Protein AF-A0A7S4VWN2-F1 (afdb_monomer_lite)

InterPro domains:
  IPR036052 Tryptophan synthase beta chain-like, PALP domain superfamily [G3DSA:3.40.50.1100] (1-108)
  IPR036052 Tryptophan synthase beta chain-like, PALP domain superfamily [SSF53686] (1-147)
  IPR051166 Threonine Synthase [PTHR42690] (1-152)

Foldseek 3Di:
DVVCVPPVDDDDDPVVVVVCVVVDDWDDADLVQLLVLQVLCCPQVVDRAASVLSRQSSGCVVVPQDDRDPPDPDDDDPDDDRDDDDGDRPDDNVVPLPSQCVSQNPVSSVVCVVPPPDPVVVVVVPDDDDDDDDQDDDPPDDPVVSVVVVVVVVVVVVVVVVVVVPD

Organism: NCBI:txid49249

Structure (mmCIF, N/CA/C/O backbone):
data_AF-A0A7S4VWN2-F1
#
_entry.id   AF-A0A7S4VWN2-F1
#
loop_
_atom_site.group_PDB
_atom_site.id
_atom_site.type_symbol
_atom_site.label_atom_id
_atom_site.label_alt_id
_atom_site.label_comp_id
_atom_site.label_asym_id
_atom_site.label_entity_id
_atom_site.label_seq_id
_atom_site.pdbx_PDB_ins_code
_atom_site.Cartn_x
_atom_site.Cartn_y
_atom_site.Cartn_z
_atom_site.occupancy
_atom_site.B_iso_or_equiv
_atom_site.auth_seq_id
_atom_site.auth_comp_id
_atom_site.auth_asym_id
_atom_site.auth_atom_id
_atom_site.pdbx_PDB_model_num
ATOM 1 N N . MET A 1 1 ? -19.954 -9.344 -20.747 1.00 66.62 1 MET A N 1
ATOM 2 C CA . MET A 1 1 ? -19.298 -8.024 -20.642 1.00 66.62 1 MET A CA 1
ATOM 3 C C . MET A 1 1 ? -19.702 -7.011 -21.715 1.00 66.62 1 MET A C 1
ATOM 5 O O . MET A 1 1 ? -19.573 -5.839 -21.413 1.00 66.62 1 MET A O 1
ATOM 9 N N . LYS A 1 2 ? -20.321 -7.399 -22.849 1.00 84.00 2 LYS A N 1
ATOM 10 C CA . LYS A 1 2 ? -20.743 -6.482 -23.940 1.00 84.00 2 LYS A CA 1
ATOM 11 C C . LYS A 1 2 ? -21.370 -5.144 -23.506 1.00 84.00 2 LYS A C 1
ATOM 13 O O . LYS A 1 2 ? -21.085 -4.121 -24.112 1.00 84.00 2 LYS A O 1
ATOM 18 N N . THR A 1 3 ? -22.215 -5.140 -22.471 1.00 85.25 3 THR A N 1
ATOM 19 C CA . THR A 1 3 ? -22.800 -3.902 -21.931 1.00 85.25 3 THR A CA 1
ATOM 20 C C . THR A 1 3 ? -21.727 -2.964 -21.385 1.00 85.25 3 THR A C 1
ATOM 22 O O . THR A 1 3 ? -21.659 -1.831 -21.842 1.00 85.25 3 THR A O 1
ATOM 25 N N . VAL A 1 4 ? -20.844 -3.449 -20.502 1.00 91.81 4 VAL A N 1
ATOM 26 C CA . VAL A 1 4 ? -19.714 -2.674 -19.957 1.00 91.81 4 VAL A CA 1
ATOM 27 C C . VAL A 1 4 ? -18.835 -2.144 -21.084 1.00 91.81 4 VAL A C 1
ATOM 29 O O . VAL A 1 4 ? -18.513 -0.964 -21.072 1.00 91.81 4 VAL A O 1
ATOM 32 N N . ASP A 1 5 ? -18.537 -2.970 -22.089 1.00 92.44 5 ASP A N 1
ATOM 33 C CA . ASP A 1 5 ? -17.692 -2.574 -23.226 1.00 92.44 5 ASP A CA 1
ATOM 34 C C . ASP A 1 5 ? -18.291 -1.394 -24.017 1.00 92.44 5 ASP A C 1
ATOM 36 O O . ASP A 1 5 ? -17.567 -0.595 -24.603 1.00 92.44 5 ASP A O 1
ATOM 40 N N . SER A 1 6 ? -19.623 -1.270 -24.026 1.00 92.69 6 SER A N 1
ATOM 41 C CA . SER A 1 6 ? -20.343 -0.216 -24.752 1.00 92.69 6 SER A CA 1
ATOM 42 C C . SER A 1 6 ? -20.726 1.003 -23.904 1.00 92.69 6 SER A C 1
ATOM 44 O O . SER A 1 6 ? -20.872 2.095 -24.447 1.00 92.69 6 SER A O 1
ATOM 46 N N . THR A 1 7 ? -20.913 0.842 -22.591 1.00 92.75 7 THR A N 1
ATOM 47 C CA . THR A 1 7 ? -21.461 1.892 -21.709 1.00 92.75 7 THR A CA 1
ATOM 48 C C . THR A 1 7 ? -20.525 2.297 -20.574 1.00 92.75 7 THR A C 1
ATOM 50 O O . THR A 1 7 ? -20.840 3.231 -19.839 1.00 92.75 7 THR A O 1
ATOM 53 N N . ASN A 1 8 ? -19.410 1.584 -20.383 1.00 94.12 8 ASN A N 1
ATOM 54 C CA . ASN A 1 8 ? -18.535 1.660 -19.207 1.00 94.12 8 ASN A CA 1
ATOM 55 C C . ASN A 1 8 ? -19.265 1.441 -17.871 1.00 94.12 8 ASN A C 1
ATOM 57 O O . ASN A 1 8 ? -18.783 1.846 -16.813 1.00 94.12 8 ASN A O 1
ATOM 61 N N . LYS A 1 9 ? -20.448 0.814 -17.900 1.00 93.06 9 LYS A N 1
ATOM 62 C CA . LYS A 1 9 ? -21.304 0.647 -16.727 1.00 93.06 9 LYS A CA 1
ATOM 63 C C . LYS A 1 9 ? -22.097 -0.652 -16.797 1.00 93.06 9 LYS A C 1
ATOM 65 O O . LYS A 1 9 ? -22.585 -1.056 -17.850 1.00 93.06 9 LYS A O 1
ATOM 70 N N . LEU A 1 10 ? -22.301 -1.274 -15.644 1.00 92.94 10 LEU A N 1
ATOM 71 C CA . LEU A 1 10 ? -23.284 -2.335 -15.473 1.00 92.94 10 LEU A CA 1
ATOM 72 C C . LEU A 1 10 ? -24.099 -2.049 -14.217 1.00 92.94 10 LEU A C 1
ATOM 74 O O . LEU A 1 10 ? -23.546 -1.992 -13.123 1.00 92.94 10 LEU A O 1
ATOM 78 N N . ASP A 1 11 ? -25.406 -1.877 -14.384 1.00 92.38 11 ASP A N 1
ATOM 79 C CA . ASP A 1 11 ? -26.338 -1.825 -13.264 1.00 92.38 11 ASP A CA 1
ATOM 80 C C . ASP A 1 11 ? -26.763 -3.254 -12.915 1.00 92.38 11 ASP A C 1
ATOM 82 O O . ASP A 1 11 ? -27.252 -3.993 -13.772 1.00 92.38 11 ASP A O 1
ATOM 86 N N . LEU A 1 12 ? -26.545 -3.654 -11.662 1.00 90.69 12 LEU A N 1
ATOM 87 C CA . LEU A 1 12 ? -26.991 -4.950 -11.157 1.00 90.69 12 LEU A CA 1
ATOM 88 C C . LEU A 1 12 ? -28.488 -4.904 -10.848 1.00 90.69 12 LEU A C 1
ATOM 90 O O . LEU A 1 12 ? -28.995 -3.899 -10.342 1.00 90.69 12 LEU A O 1
ATOM 94 N N . ASP A 1 13 ? -29.196 -6.005 -11.104 1.00 94.06 13 ASP A N 1
ATOM 95 C CA . ASP A 1 13 ? -30.564 -6.132 -10.612 1.00 94.06 13 ASP A CA 1
ATOM 96 C C . ASP A 1 13 ? -30.601 -6.172 -9.074 1.00 94.06 13 ASP A C 1
ATOM 98 O O . ASP A 1 13 ? -29.606 -6.448 -8.392 1.00 94.06 13 ASP A O 1
ATOM 102 N N . LYS A 1 14 ? -31.779 -5.868 -8.518 1.00 94.88 14 LYS A N 1
ATOM 103 C CA . LYS A 1 14 ? -31.969 -5.765 -7.067 1.00 94.88 14 LYS A CA 1
ATOM 104 C C . LYS A 1 14 ? -31.621 -7.064 -6.344 1.00 94.88 14 LYS A C 1
ATOM 106 O O . LYS A 1 14 ? -31.034 -7.004 -5.271 1.00 94.88 14 LYS A O 1
ATOM 111 N N . THR A 1 15 ? -31.925 -8.216 -6.941 1.00 96.56 15 THR A N 1
ATOM 11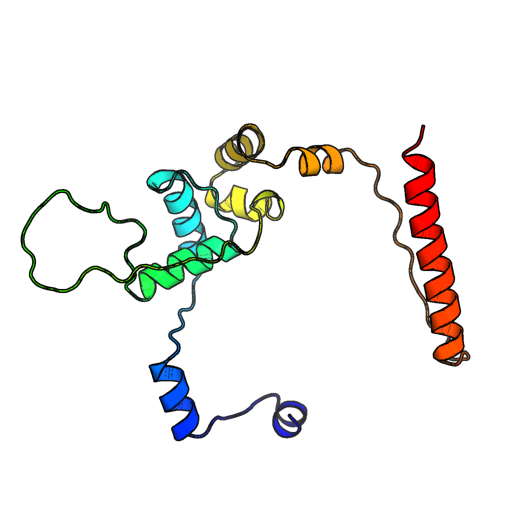2 C CA . THR A 1 15 ? -31.682 -9.525 -6.330 1.00 96.56 15 THR A CA 1
ATOM 113 C C . THR A 1 15 ? -30.189 -9.778 -6.143 1.00 96.56 15 THR A C 1
ATOM 115 O O . THR A 1 15 ? -29.773 -10.207 -5.067 1.00 96.56 15 THR A O 1
ATOM 118 N N . TRP A 1 16 ? -29.359 -9.485 -7.146 1.00 95.31 16 TRP A N 1
ATOM 119 C CA . TRP A 1 16 ? -27.904 -9.601 -7.003 1.00 95.31 16 TRP A CA 1
ATOM 120 C C . TRP A 1 16 ? -27.321 -8.559 -6.058 1.00 95.31 16 TRP A C 1
ATOM 122 O O . TRP A 1 16 ? -26.456 -8.888 -5.246 1.00 95.31 16 TRP A O 1
ATOM 132 N N . HIS A 1 17 ? -27.809 -7.322 -6.124 1.00 94.44 17 HIS A N 1
ATOM 133 C CA . HIS A 1 17 ? -27.349 -6.264 -5.233 1.00 94.44 17 HIS A CA 1
ATOM 134 C C . HIS A 1 17 ? -27.640 -6.584 -3.754 1.00 94.44 17 HIS A C 1
ATOM 136 O O . HIS A 1 17 ? -26.782 -6.374 -2.899 1.00 94.44 17 HIS A O 1
ATOM 142 N N . GLU A 1 18 ? -28.811 -7.145 -3.446 1.00 95.81 18 GLU A N 1
ATOM 143 C CA . GLU A 1 18 ? -29.177 -7.580 -2.093 1.00 95.81 18 GLU A CA 1
ATOM 144 C C . GLU A 1 18 ? -28.313 -8.748 -1.607 1.00 95.81 18 GLU A C 1
ATOM 146 O O . GLU A 1 18 ? -27.791 -8.680 -0.495 1.00 95.81 18 GLU A O 1
ATOM 151 N N . LYS A 1 19 ? -28.082 -9.767 -2.448 1.00 96.50 19 LYS A N 1
ATOM 152 C CA . LYS A 1 19 ? -27.182 -10.888 -2.117 1.00 96.50 19 LYS A CA 1
ATOM 153 C C . LYS A 1 19 ? -25.764 -10.413 -1.803 1.00 96.50 19 LYS A C 1
ATOM 155 O O . LYS A 1 19 ? -25.191 -10.809 -0.795 1.00 96.50 19 LYS A O 1
ATOM 160 N N . LEU A 1 20 ? -25.205 -9.522 -2.625 1.00 96.19 20 LEU A N 1
ATOM 161 C CA . LEU A 1 20 ? -23.861 -8.988 -2.390 1.00 96.19 20 LEU A CA 1
ATOM 162 C C . LEU A 1 20 ? -23.771 -8.214 -1.072 1.00 96.19 20 LEU A C 1
ATOM 164 O O . LEU A 1 20 ? -22.764 -8.316 -0.386 1.00 96.19 20 LEU A O 1
ATOM 168 N N . ARG A 1 21 ? -24.818 -7.479 -0.684 1.00 94.81 21 ARG A N 1
ATOM 169 C CA . ARG A 1 21 ? -24.844 -6.729 0.584 1.00 94.81 21 ARG A CA 1
ATOM 170 C C . ARG A 1 21 ? -25.003 -7.607 1.827 1.00 94.81 21 ARG A C 1
ATOM 172 O O . ARG A 1 21 ? -24.738 -7.117 2.921 1.00 94.81 21 ARG A O 1
ATOM 179 N N . GLN A 1 22 ? -25.465 -8.849 1.675 1.00 95.25 22 GLN A N 1
ATOM 180 C CA . GLN A 1 22 ? -25.535 -9.820 2.772 1.00 95.25 22 GLN A CA 1
ATOM 181 C C . GLN A 1 22 ? -24.155 -10.413 3.078 1.00 95.25 22 GLN A C 1
ATOM 183 O O . GLN A 1 22 ? -23.816 -10.578 4.245 1.00 95.25 22 GLN A O 1
ATOM 188 N N . GLU A 1 23 ? -23.355 -10.669 2.040 1.00 95.69 23 GLU A N 1
ATOM 189 C CA . GLU A 1 23 ? -22.055 -11.347 2.159 1.00 95.69 23 GLU A CA 1
ATOM 190 C C . GLU A 1 23 ? -20.870 -10.374 2.252 1.00 95.69 23 GLU A C 1
ATOM 192 O O . GLU A 1 23 ? -19.873 -10.648 2.918 1.00 95.69 23 GLU A O 1
ATOM 197 N N . PHE A 1 24 ? -20.961 -9.218 1.590 1.00 96.19 24 PHE A N 1
ATOM 198 C CA . PHE A 1 24 ? -19.859 -8.271 1.463 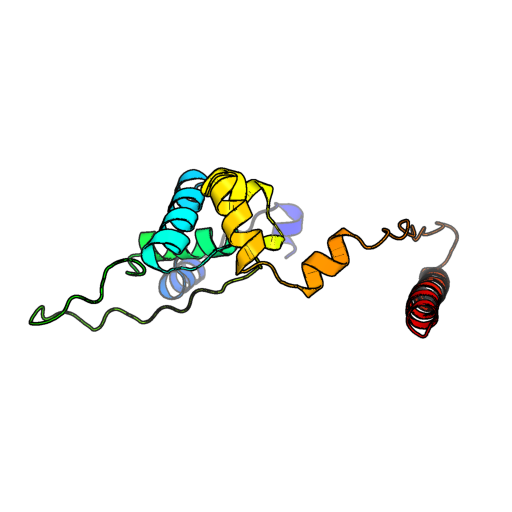1.00 96.19 24 PHE A CA 1
ATOM 199 C C . PHE A 1 24 ? -20.195 -6.923 2.086 1.00 96.19 24 PHE A C 1
ATOM 201 O O . PHE A 1 24 ? -21.263 -6.339 1.890 1.00 96.19 24 PHE A O 1
ATOM 208 N N . ARG A 1 25 ? -19.207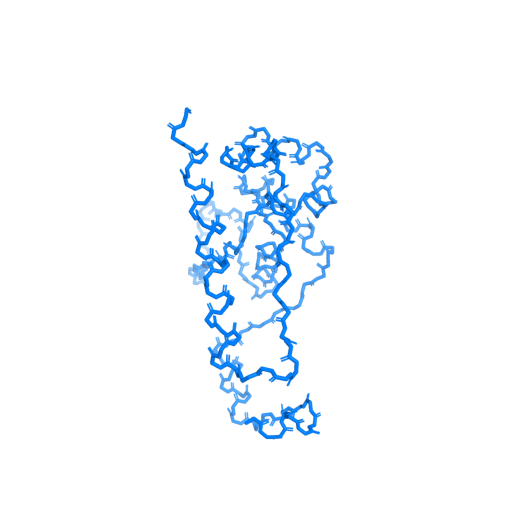 -6.381 2.793 1.00 95.00 25 ARG A N 1
ATOM 209 C CA . ARG A 1 25 ? -19.206 -5.011 3.299 1.00 95.00 25 ARG A CA 1
ATOM 210 C C . ARG A 1 25 ? -18.018 -4.281 2.694 1.00 95.00 25 ARG A C 1
ATOM 212 O O . ARG A 1 25 ? -16.973 -4.881 2.463 1.00 95.00 25 ARG A O 1
ATOM 219 N N . SER A 1 26 ? -18.177 -2.992 2.436 1.00 96.69 26 SER A N 1
ATOM 220 C CA . SER A 1 26 ? -17.115 -2.156 1.887 1.00 96.69 26 SER A CA 1
ATOM 221 C C . SER A 1 26 ? -17.069 -0.815 2.600 1.00 96.69 26 SER A C 1
ATOM 223 O O . SER A 1 26 ? -18.080 -0.309 3.092 1.00 96.69 26 SER A O 1
ATOM 225 N N . ALA A 1 27 ? -15.874 -0.246 2.660 1.00 97.69 27 ALA A N 1
ATOM 226 C CA . ALA A 1 27 ? -15.632 1.086 3.176 1.00 97.69 27 ALA A CA 1
ATOM 227 C C . ALA A 1 27 ? -14.637 1.795 2.257 1.00 97.69 27 ALA A C 1
ATOM 229 O O . ALA A 1 27 ? -13.740 1.167 1.697 1.00 97.69 27 ALA A O 1
ATOM 230 N N . ARG A 1 28 ? -14.810 3.109 2.104 1.00 98.25 28 ARG A N 1
ATOM 231 C CA . ARG A 1 28 ? -13.820 3.980 1.471 1.00 98.25 28 ARG A CA 1
ATOM 232 C C . ARG A 1 28 ? -13.002 4.653 2.561 1.00 98.25 28 ARG A C 1
ATOM 234 O O . ARG A 1 28 ? -13.585 5.166 3.524 1.00 98.25 28 ARG A O 1
ATOM 241 N N . ILE A 1 29 ? -11.692 4.651 2.356 1.00 98.44 29 ILE A N 1
ATOM 242 C CA . ILE A 1 29 ? -10.694 5.201 3.266 1.00 98.44 29 ILE A CA 1
ATOM 243 C C . ILE A 1 29 ? -10.000 6.371 2.578 1.00 98.44 29 ILE A C 1
ATOM 245 O O . ILE A 1 29 ? -9.697 6.291 1.386 1.00 98.44 29 ILE A O 1
ATOM 249 N N . THR A 1 30 ? -9.850 7.478 3.297 1.00 98.50 30 THR A N 1
ATOM 250 C CA . THR A 1 30 ? -9.091 8.648 2.843 1.00 98.50 30 THR A CA 1
ATOM 251 C C . THR A 1 30 ? -7.604 8.486 3.148 1.00 98.50 30 THR A C 1
ATOM 253 O O . THR A 1 30 ? -7.217 7.675 3.988 1.00 98.50 30 THR A O 1
ATOM 256 N N . ASP A 1 31 ? -6.763 9.302 2.517 1.00 98.38 31 ASP A N 1
ATOM 257 C CA . ASP A 1 31 ? -5.319 9.298 2.784 1.00 98.38 31 ASP A CA 1
ATOM 258 C C . ASP A 1 31 ? -5.011 9.632 4.254 1.00 98.38 31 ASP A C 1
ATOM 260 O O . ASP A 1 31 ? -4.105 9.056 4.849 1.00 98.38 31 ASP A O 1
ATOM 264 N N . GLU A 1 32 ? -5.801 10.511 4.879 1.00 98.44 32 GLU A N 1
ATOM 265 C CA . GLU A 1 32 ? -5.678 10.830 6.306 1.00 98.44 32 GLU A CA 1
ATOM 266 C C . GLU A 1 32 ? -6.028 9.625 7.193 1.00 98.44 32 GLU A C 1
ATOM 268 O O . GLU A 1 32 ? -5.277 9.294 8.112 1.00 98.44 32 GLU A O 1
ATOM 273 N N . GLU A 1 33 ? -7.138 8.935 6.901 1.00 98.31 33 GLU A N 1
ATOM 274 C CA . GLU A 1 33 ? -7.539 7.720 7.618 1.00 98.31 33 GLU A CA 1
ATOM 275 C C . GLU A 1 33 ? -6.475 6.613 7.472 1.00 98.31 33 GLU A C 1
ATOM 277 O O . GLU A 1 33 ? -6.138 5.948 8.454 1.00 98.31 33 GLU A O 1
ATOM 282 N N . MET A 1 34 ? -5.894 6.458 6.277 1.00 98.50 34 MET A N 1
ATOM 283 C CA . MET A 1 34 ? -4.797 5.525 6.003 1.00 98.50 34 MET A CA 1
ATOM 284 C C . MET A 1 34 ? -3.531 5.885 6.795 1.00 98.50 34 MET A C 1
ATOM 286 O O . MET A 1 34 ? -2.990 5.027 7.492 1.00 98.50 34 MET A O 1
ATOM 290 N N . CYS A 1 35 ? -3.075 7.140 6.739 1.00 98.50 35 CYS A N 1
ATOM 291 C CA . CYS A 1 35 ? -1.895 7.604 7.476 1.00 98.50 35 CYS A CA 1
ATOM 292 C C . CYS A 1 35 ? -2.067 7.436 8.992 1.00 98.50 35 CYS A C 1
ATOM 294 O O . CYS A 1 35 ? -1.137 7.020 9.683 1.00 98.50 35 CYS A O 1
ATOM 296 N N . ASN A 1 36 ? -3.262 7.712 9.519 1.00 98.25 36 ASN A N 1
ATOM 297 C CA . ASN A 1 36 ? -3.567 7.483 10.930 1.00 98.25 36 ASN A CA 1
ATOM 298 C C . ASN A 1 36 ? -3.533 5.989 11.278 1.00 98.25 36 ASN A C 1
ATOM 300 O O . ASN A 1 36 ? -2.968 5.620 12.305 1.00 98.25 36 ASN A O 1
ATOM 304 N N . ALA A 1 37 ? -4.057 5.114 10.415 1.00 97.94 37 ALA A N 1
ATOM 305 C CA . ALA A 1 37 ? -3.967 3.670 10.616 1.00 97.94 37 ALA A CA 1
ATOM 306 C C . ALA A 1 37 ? -2.519 3.146 10.561 1.00 97.94 37 ALA A C 1
ATOM 308 O O . ALA A 1 37 ? -2.189 2.239 11.319 1.00 97.94 37 ALA A O 1
ATOM 309 N N . MET A 1 38 ? -1.639 3.716 9.727 1.00 98.25 38 MET A N 1
ATOM 310 C CA . MET A 1 38 ? -0.201 3.383 9.722 1.00 98.25 38 MET A CA 1
ATOM 311 C C . MET A 1 38 ? 0.462 3.718 11.062 1.00 98.25 38 MET A C 1
ATOM 313 O O . MET A 1 38 ? 1.166 2.880 11.624 1.00 98.25 38 MET A O 1
ATOM 317 N N . LYS A 1 39 ? 0.205 4.919 11.601 1.00 98.00 39 LYS A N 1
ATOM 318 C CA . LYS A 1 39 ? 0.731 5.341 12.912 1.00 98.00 39 LYS A CA 1
ATOM 319 C C . LYS A 1 39 ? 0.279 4.394 14.017 1.00 98.00 39 LYS A C 1
ATOM 321 O O . LYS A 1 39 ? 1.103 3.874 14.756 1.00 98.00 39 LYS A O 1
ATOM 326 N N . ARG A 1 40 ? -1.024 4.106 14.069 1.00 97.12 40 ARG A N 1
ATOM 327 C CA . ARG A 1 40 ? -1.607 3.205 15.071 1.00 97.12 40 ARG A CA 1
ATOM 328 C C . ARG A 1 40 ? -1.100 1.774 14.932 1.00 97.12 40 ARG A C 1
ATOM 330 O O . ARG A 1 40 ? -0.839 1.131 15.937 1.00 97.12 40 ARG A O 1
ATOM 337 N N . ALA A 1 41 ? -0.901 1.274 13.712 1.00 96.38 41 ALA A N 1
ATOM 338 C CA . ALA A 1 41 ? -0.308 -0.046 13.501 1.00 96.38 41 ALA A CA 1
ATOM 339 C C . ALA A 1 41 ? 1.100 -0.135 14.110 1.00 96.38 41 ALA A C 1
ATOM 341 O O . ALA A 1 41 ? 1.405 -1.101 14.810 1.00 96.38 41 ALA A O 1
ATOM 342 N N . ARG A 1 42 ? 1.930 0.897 13.918 1.00 96.06 42 ARG A N 1
ATOM 343 C CA . ARG A 1 42 ? 3.256 0.957 14.539 1.00 96.06 42 ARG A CA 1
ATOM 344 C C . ARG A 1 42 ? 3.154 1.065 16.059 1.00 96.06 42 ARG A C 1
ATOM 346 O O . ARG A 1 42 ? 3.778 0.281 16.762 1.00 96.06 42 ARG A O 1
ATOM 353 N N . ASP A 1 43 ? 2.382 2.028 16.550 1.00 95.06 43 ASP A N 1
ATOM 354 C CA . ASP A 1 43 ? 2.404 2.426 17.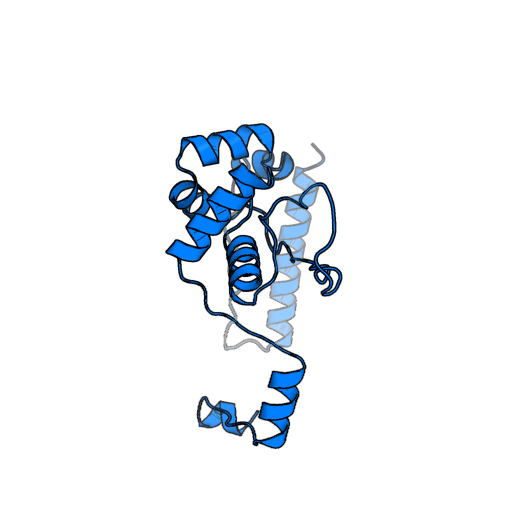959 1.00 95.06 43 ASP A CA 1
ATOM 355 C C . ASP A 1 43 ? 1.643 1.440 18.866 1.00 95.06 43 ASP A C 1
ATOM 357 O O . ASP A 1 43 ? 2.035 1.226 20.010 1.00 95.06 43 ASP A O 1
ATOM 361 N N . GLU A 1 44 ? 0.571 0.820 18.364 1.00 94.06 44 GLU A N 1
ATOM 362 C CA . GLU A 1 44 ? -0.318 -0.046 19.151 1.00 94.06 44 GLU A CA 1
ATOM 363 C C . GLU A 1 44 ? -0.109 -1.541 18.862 1.00 94.06 44 GLU A C 1
ATOM 365 O O . GLU A 1 44 ? -0.366 -2.371 19.732 1.00 94.06 44 GLU A O 1
ATOM 370 N N . LEU A 1 45 ? 0.364 -1.902 17.661 1.00 92.69 45 LEU A N 1
ATOM 371 C CA . LEU A 1 45 ? 0.565 -3.302 17.253 1.00 92.69 45 LEU A CA 1
ATOM 372 C C . LEU A 1 45 ? 2.040 -3.663 17.030 1.00 92.69 45 LEU A C 1
ATOM 374 O O . LEU A 1 45 ? 2.332 -4.809 16.686 1.00 92.69 45 LEU A O 1
ATOM 378 N N . SER A 1 46 ? 2.969 -2.711 17.191 1.00 93.69 46 SER A N 1
ATOM 379 C CA . SER A 1 46 ? 4.391 -2.882 16.852 1.00 93.69 46 SER A CA 1
ATOM 380 C C . SER A 1 46 ? 4.595 -3.397 15.419 1.00 93.69 46 SER A C 1
ATOM 382 O O . SER A 1 46 ? 5.494 -4.196 15.155 1.00 93.69 46 SER A O 1
ATOM 384 N N . PHE A 1 47 ? 3.734 -2.969 14.489 1.00 95.56 47 PHE A N 1
ATOM 385 C CA . PHE A 1 47 ? 3.690 -3.464 13.115 1.00 95.56 47 PHE A CA 1
ATOM 386 C C . PHE A 1 47 ? 3.799 -2.326 12.096 1.00 95.56 47 PHE A C 1
ATOM 388 O O . PHE A 1 47 ? 2.972 -1.414 12.062 1.00 95.56 47 PHE A O 1
ATOM 395 N N . PHE A 1 48 ? 4.787 -2.410 11.203 1.00 97.44 48 PHE A N 1
ATOM 396 C CA . PHE A 1 48 ? 4.908 -1.495 10.070 1.00 97.44 48 PHE A CA 1
ATOM 397 C C . PHE A 1 48 ? 4.003 -1.950 8.925 1.00 97.44 48 PHE A C 1
ATOM 399 O O . PHE A 1 48 ? 4.324 -2.882 8.190 1.00 97.44 48 PHE A O 1
ATOM 406 N N . ALA A 1 49 ? 2.866 -1.276 8.776 1.00 97.75 49 ALA A N 1
ATOM 407 C CA . ALA A 1 49 ? 1.937 -1.509 7.680 1.00 97.75 49 ALA A CA 1
ATOM 408 C C . ALA A 1 49 ? 2.323 -0.696 6.434 1.00 97.75 49 ALA A C 1
ATOM 410 O O . ALA A 1 49 ? 2.739 0.457 6.534 1.00 97.75 49 ALA A O 1
ATOM 411 N N . ASP A 1 50 ? 2.152 -1.294 5.255 1.00 98.38 50 ASP A N 1
ATOM 412 C CA . ASP A 1 50 ? 2.165 -0.573 3.982 1.00 98.38 50 ASP A CA 1
ATOM 413 C C . ASP A 1 50 ? 0.815 0.159 3.773 1.00 98.38 50 ASP A C 1
ATOM 415 O O . ASP A 1 50 ? -0.175 -0.194 4.427 1.00 98.38 50 ASP A O 1
ATOM 419 N N . PRO A 1 51 ? 0.717 1.142 2.858 1.00 98.44 51 PRO A N 1
ATOM 420 C CA . PRO A 1 51 ? -0.528 1.882 2.637 1.00 98.44 51 PRO A CA 1
ATOM 421 C C . PRO A 1 51 ? -1.741 0.994 2.320 1.00 98.44 51 PRO A C 1
ATOM 423 O O . PRO A 1 51 ? -2.838 1.256 2.816 1.00 98.44 51 PRO A O 1
ATOM 426 N N . HIS A 1 52 ? -1.570 -0.091 1.559 1.00 98.44 52 HIS A N 1
ATOM 427 C CA . HIS A 1 52 ? -2.667 -1.001 1.218 1.00 98.44 52 HIS A CA 1
ATOM 428 C C . HIS A 1 52 ? -3.167 -1.758 2.453 1.00 98.44 52 HIS A C 1
ATOM 430 O O . HIS A 1 52 ? -4.375 -1.846 2.688 1.00 98.44 52 HIS A O 1
ATOM 436 N N . THR A 1 53 ? -2.242 -2.252 3.280 1.00 98.38 53 THR A N 1
ATOM 437 C CA . THR A 1 53 ? -2.580 -2.894 4.554 1.00 98.38 53 THR A CA 1
ATOM 438 C C . THR A 1 53 ? -3.283 -1.914 5.495 1.00 98.38 53 THR A C 1
ATOM 440 O O . THR A 1 53 ? -4.290 -2.262 6.109 1.00 98.38 53 THR A O 1
ATOM 443 N N . SER A 1 54 ? -2.828 -0.662 5.568 1.00 98.25 54 SER A N 1
ATOM 444 C CA . SER A 1 54 ? -3.453 0.365 6.409 1.00 98.25 54 SER A CA 1
ATOM 445 C C . SER A 1 54 ? -4.846 0.780 5.952 1.00 98.25 54 SER A C 1
ATOM 447 O O . SER A 1 54 ? -5.705 1.030 6.799 1.00 98.25 54 SER A O 1
ATOM 449 N N . VAL A 1 55 ? -5.121 0.772 4.645 1.00 98.50 55 VAL A N 1
ATOM 450 C CA . VAL A 1 55 ? -6.494 0.896 4.133 1.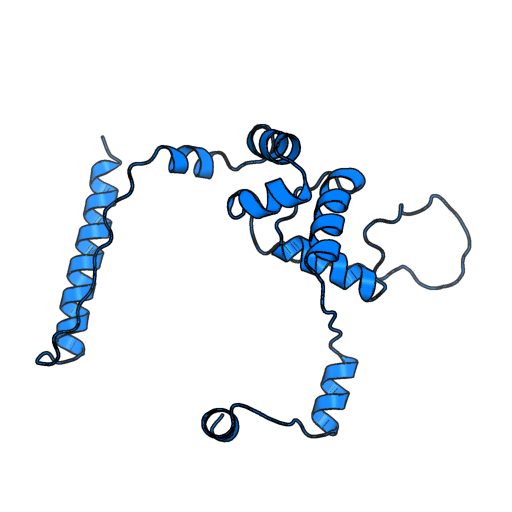00 98.50 55 VAL A CA 1
ATOM 451 C C . VAL A 1 55 ? -7.370 -0.238 4.667 1.00 98.50 55 VAL A C 1
ATOM 453 O O . VAL A 1 55 ? -8.479 0.024 5.128 1.00 98.50 55 VAL A O 1
ATOM 456 N N . ALA A 1 56 ? -6.886 -1.483 4.667 1.00 98.06 56 ALA A N 1
ATOM 457 C CA . ALA A 1 56 ? -7.646 -2.616 5.194 1.00 98.06 56 ALA A CA 1
ATOM 458 C C . ALA A 1 56 ? -7.870 -2.519 6.716 1.00 98.06 56 ALA A C 1
ATOM 460 O O . ALA A 1 56 ? -8.987 -2.759 7.177 1.00 98.06 56 ALA A O 1
ATOM 461 N N . LEU A 1 57 ? -6.852 -2.108 7.484 1.00 97.25 57 LEU A N 1
ATOM 462 C CA . LEU A 1 57 ? -6.962 -1.865 8.929 1.00 97.25 57 LEU A CA 1
ATOM 463 C C . LEU A 1 57 ? -8.024 -0.797 9.237 1.00 97.25 57 LEU A C 1
ATOM 465 O O . LEU A 1 57 ? -8.937 -1.031 10.028 1.00 97.25 57 LEU A O 1
ATOM 469 N N . SER A 1 58 ? -7.952 0.350 8.557 1.00 97.19 58 SER A N 1
ATOM 470 C CA . SER A 1 58 ? -8.904 1.450 8.739 1.00 97.19 58 SER A CA 1
ATOM 471 C C . SER A 1 58 ? -10.326 1.064 8.306 1.00 97.19 58 SER A C 1
ATOM 473 O O . SER A 1 58 ? -11.304 1.335 9.007 1.00 97.19 58 SER A O 1
ATOM 475 N N . ALA A 1 59 ? -10.463 0.363 7.175 1.00 97.12 59 ALA A N 1
ATOM 476 C CA . ALA A 1 59 ? -11.747 -0.144 6.701 1.00 97.12 59 ALA A CA 1
ATOM 477 C C . ALA A 1 59 ? -12.373 -1.129 7.684 1.00 97.12 59 ALA A C 1
ATOM 479 O O . ALA A 1 59 ? -13.581 -1.069 7.916 1.00 97.12 59 ALA A O 1
ATOM 480 N N . ALA A 1 60 ? -11.572 -2.007 8.284 1.00 95.12 60 ALA A N 1
ATOM 481 C CA . ALA A 1 60 ? -12.064 -2.951 9.266 1.00 95.12 60 ALA A CA 1
ATOM 482 C C . ALA A 1 60 ? -12.640 -2.225 10.498 1.00 95.12 60 ALA A C 1
ATOM 484 O O . ALA A 1 60 ? -13.784 -2.487 10.878 1.00 95.12 60 ALA A O 1
ATOM 485 N N . GLU A 1 61 ? -11.929 -1.241 11.052 1.00 92.88 61 GLU A N 1
ATOM 486 C CA . GLU A 1 61 ? -12.459 -0.416 12.147 1.00 92.88 61 GLU A CA 1
ATOM 487 C C . GLU A 1 61 ? -13.747 0.319 11.773 1.00 92.88 61 GLU A C 1
ATOM 489 O O . GLU A 1 61 ? -14.732 0.273 12.512 1.00 92.88 61 GLU A O 1
ATOM 494 N N . LYS A 1 62 ? -13.783 0.941 10.591 1.00 94.50 62 LYS A N 1
ATOM 495 C CA . LYS A 1 62 ? -14.961 1.664 10.086 1.00 94.50 62 LYS A CA 1
ATOM 496 C C . LYS A 1 62 ? -16.173 0.752 9.881 1.00 94.50 62 LYS A C 1
ATOM 498 O O . LYS A 1 62 ? -17.317 1.196 9.965 1.00 94.50 62 LYS A O 1
ATOM 503 N N . LEU A 1 63 ? -15.934 -0.534 9.637 1.00 93.56 63 LEU A N 1
ATOM 504 C CA . LEU A 1 63 ? -16.957 -1.573 9.556 1.00 93.56 63 LEU A CA 1
ATOM 505 C C . LEU A 1 63 ? -17.310 -2.175 10.931 1.00 93.56 63 LEU A C 1
ATOM 507 O O . LEU A 1 63 ? -18.207 -3.017 11.008 1.00 93.56 63 LEU A O 1
ATOM 511 N N . GLY A 1 64 ? -16.700 -1.711 12.019 1.00 90.62 64 GLY A N 1
ATOM 512 C CA . GLY A 1 64 ? -17.018 -2.117 13.389 1.00 90.62 64 GLY A CA 1
ATOM 513 C C . GLY A 1 64 ? -16.188 -3.287 13.913 1.00 90.62 64 GLY A C 1
ATOM 514 O O . GLY A 1 64 ? -16.529 -3.847 14.954 1.00 90.62 64 GLY A O 1
ATOM 515 N N . TYR A 1 65 ? -15.112 -3.664 13.221 1.00 90.00 65 TYR A N 1
ATOM 516 C CA . TYR A 1 65 ? -14.148 -4.629 13.739 1.00 90.00 65 TYR A CA 1
ATOM 517 C C . TYR A 1 65 ? -13.173 -3.934 14.696 1.00 90.00 65 TYR A C 1
ATOM 519 O O . TYR A 1 65 ? -12.631 -2.877 14.389 1.00 90.00 65 TYR A O 1
ATOM 527 N N . ARG A 1 66 ? -12.947 -4.510 15.878 1.00 84.06 66 ARG A N 1
ATOM 528 C CA . ARG A 1 66 ? -12.099 -3.906 16.917 1.00 84.06 66 ARG A CA 1
ATOM 529 C C . ARG A 1 66 ? -10.671 -4.434 16.790 1.00 84.06 66 ARG A C 1
ATOM 531 O O . ARG A 1 66 ? -10.395 -5.528 17.262 1.00 84.06 66 ARG A O 1
ATOM 538 N N . LEU A 1 67 ? -9.793 -3.678 16.128 1.00 84.19 67 LEU A N 1
ATOM 539 C CA . LEU A 1 67 ? -8.400 -4.094 15.882 1.00 84.19 67 LEU A CA 1
ATOM 540 C C . LEU A 1 67 ? -7.388 -3.525 16.884 1.00 84.19 67 LEU A C 1
ATOM 542 O O . LEU A 1 67 ? -6.368 -4.145 17.146 1.00 84.19 67 LEU A O 1
ATOM 546 N N . PHE A 1 68 ? -7.680 -2.351 17.430 1.00 78.69 68 PHE A N 1
ATOM 547 C CA . PHE A 1 68 ? -6.739 -1.541 18.204 1.00 78.69 68 PHE A CA 1
ATOM 548 C C . PHE A 1 68 ? -7.194 -1.316 19.656 1.00 78.69 68 PHE A C 1
ATOM 550 O O . PHE A 1 68 ? -6.593 -0.568 20.414 1.00 78.69 68 PHE A O 1
ATOM 557 N N . GLN A 1 69 ? -8.309 -1.926 20.063 1.00 69.81 69 GLN A N 1
ATOM 558 C CA . GLN A 1 69 ? -8.721 -1.894 21.464 1.00 69.81 69 GLN A CA 1
ATOM 559 C C . GLN A 1 69 ? -8.010 -3.027 22.206 1.00 69.81 69 GLN A C 1
ATOM 561 O O . GLN A 1 69 ? -8.014 -4.150 21.691 1.00 69.81 69 GLN A O 1
ATOM 566 N N . PRO A 1 70 ? -7.450 -2.779 23.405 1.00 60.50 70 PRO A N 1
ATOM 567 C CA . PRO A 1 70 ? -6.993 -3.856 24.266 1.00 60.50 70 PRO A CA 1
ATOM 568 C C . PRO A 1 70 ? -8.133 -4.860 24.449 1.00 60.50 70 PRO A C 1
ATOM 570 O O . PRO A 1 70 ? -9.283 -4.463 24.669 1.00 60.50 70 PRO A O 1
ATOM 573 N N . LEU A 1 71 ? -7.823 -6.154 24.361 1.00 57.50 71 LEU A N 1
ATOM 574 C CA . LEU A 1 71 ? -8.679 -7.177 24.950 1.00 57.50 71 LEU A CA 1
ATOM 575 C C . LEU A 1 71 ? -8.684 -6.866 26.447 1.00 57.50 71 LEU A C 1
ATOM 577 O O . LEU A 1 71 ? -7.707 -7.158 27.125 1.00 57.50 71 LEU A O 1
ATOM 581 N N . GLY A 1 72 ? -9.691 -6.132 26.919 1.00 52.22 72 GLY A N 1
ATOM 582 C CA . GLY A 1 72 ? -9.770 -5.752 28.322 1.00 52.22 72 GLY A CA 1
ATOM 583 C C . GLY A 1 72 ? -9.696 -6.997 29.197 1.00 52.22 72 GLY A C 1
ATOM 584 O O . GLY A 1 72 ? -10.353 -7.998 28.897 1.00 52.22 72 GLY A O 1
ATOM 585 N N . ASP A 1 73 ? -8.890 -6.924 30.253 1.00 57.69 73 ASP A N 1
ATOM 586 C CA . ASP A 1 73 ? -8.961 -7.880 31.344 1.00 57.69 73 ASP A CA 1
ATOM 587 C C . ASP A 1 73 ? -10.349 -7.746 31.998 1.00 57.69 73 ASP A C 1
ATOM 589 O O . ASP A 1 73 ? -10.721 -6.684 32.492 1.00 57.69 73 ASP A O 1
ATOM 593 N N . GLU A 1 74 ? -11.076 -8.860 31.966 1.00 56.94 74 GLU A N 1
ATOM 594 C CA . GLU A 1 74 ? -12.220 -9.225 32.806 1.00 56.94 74 GLU A CA 1
ATOM 595 C C . GLU A 1 74 ? -13.643 -8.690 32.516 1.00 56.94 74 GLU A C 1
ATOM 597 O O . GLU A 1 74 ? -13.919 -7.518 32.283 1.00 56.94 74 GLU A O 1
ATOM 602 N N . GLU A 1 75 ? -14.547 -9.673 32.625 1.00 50.47 75 GLU A N 1
ATOM 603 C CA . GLU A 1 75 ? -15.900 -9.629 33.185 1.00 50.47 75 GLU A CA 1
ATOM 604 C C . GLU A 1 75 ? -17.055 -8.929 32.439 1.00 50.47 75 GLU A C 1
ATOM 606 O O . GLU A 1 75 ? -17.115 -7.729 32.198 1.00 50.47 75 GLU A O 1
ATOM 611 N N . GLU A 1 76 ? -18.053 -9.771 32.148 1.00 48.44 76 GLU A N 1
ATOM 612 C CA . GLU A 1 76 ? -19.479 -9.445 32.104 1.00 48.44 76 GLU A CA 1
ATOM 613 C C . GLU A 1 76 ? -19.893 -8.205 31.296 1.00 48.44 76 GLU A C 1
ATOM 615 O O . GLU A 1 76 ? -20.501 -7.259 31.792 1.00 48.44 76 GLU A O 1
ATOM 620 N N . SER A 1 77 ? -19.763 -8.296 29.973 1.00 44.44 77 SER A N 1
ATOM 621 C CA . SER A 1 77 ? -20.862 -7.810 29.137 1.00 44.44 77 SER A CA 1
ATOM 622 C C . SER A 1 77 ? -21.330 -8.921 28.209 1.00 44.44 77 SER A C 1
ATOM 624 O O . SER A 1 77 ? -20.638 -9.416 27.324 1.00 44.44 77 SER A O 1
ATOM 626 N N . SER A 1 78 ? -22.535 -9.378 28.498 1.00 48.41 78 SER A N 1
ATOM 627 C CA . SER A 1 78 ? -23.312 -10.338 27.744 1.00 48.41 78 SER A CA 1
ATOM 628 C C . SER A 1 78 ? -23.644 -9.792 26.352 1.00 48.41 78 SER A C 1
ATOM 630 O O . SER A 1 78 ? -24.738 -9.298 26.153 1.00 48.41 78 SER A O 1
ATOM 632 N N . ILE A 1 79 ? -22.715 -9.880 25.392 1.00 44.22 79 ILE A N 1
ATOM 633 C CA . ILE A 1 79 ? -22.933 -9.860 23.930 1.00 44.22 79 ILE A CA 1
ATOM 634 C C . ILE A 1 79 ? -21.639 -10.394 23.283 1.00 44.22 79 ILE A C 1
ATOM 636 O O . ILE A 1 79 ? -20.627 -9.714 23.325 1.00 44.22 79 ILE A O 1
ATOM 640 N N . GLY A 1 80 ? -21.705 -11.606 22.713 1.00 53.78 80 GLY A N 1
ATOM 641 C CA . GLY A 1 80 ? -20.832 -12.199 21.677 1.00 53.78 80 GLY A CA 1
ATOM 642 C C . GLY A 1 80 ? -19.317 -11.934 21.695 1.00 53.78 80 GLY A C 1
ATOM 643 O O . GLY A 1 80 ? -18.867 -10.798 21.597 1.00 53.78 80 GLY A O 1
ATOM 644 N N . THR A 1 81 ? -18.512 -13.002 21.654 1.00 60.59 81 THR A N 1
ATOM 645 C CA . THR A 1 81 ? -17.091 -12.918 21.275 1.00 60.59 81 THR A CA 1
ATOM 646 C C . THR A 1 81 ? -16.943 -12.055 20.018 1.00 60.59 81 THR A C 1
ATOM 648 O O . THR A 1 81 ? -17.578 -12.330 18.997 1.00 60.59 81 THR A O 1
ATOM 651 N N . ALA A 1 82 ? -16.153 -10.977 20.096 1.00 64.50 82 ALA A N 1
ATOM 652 C CA . ALA A 1 82 ? -15.898 -10.141 18.928 1.00 64.50 82 ALA A CA 1
ATOM 653 C C . ALA A 1 82 ? -15.383 -11.041 17.787 1.00 64.50 82 ALA A C 1
ATOM 655 O O . ALA A 1 82 ? -14.533 -11.903 18.037 1.00 64.50 82 ALA A O 1
ATOM 656 N N . PRO A 1 83 ? -15.912 -10.910 16.558 1.00 73.00 83 PRO A N 1
ATOM 657 C CA . PRO A 1 83 ? -15.517 -11.785 15.466 1.00 73.00 83 PRO A CA 1
ATOM 658 C C . PRO A 1 83 ? -14.020 -11.633 15.199 1.00 73.00 83 PRO A C 1
ATOM 660 O O . PRO A 1 83 ? -13.510 -10.517 15.102 1.00 73.00 83 PRO A O 1
ATOM 663 N N . VAL A 1 84 ? -13.324 -12.764 15.075 1.00 81.56 84 VAL A N 1
ATOM 664 C CA . VAL A 1 84 ? -11.915 -12.791 14.671 1.00 81.56 84 VAL A CA 1
ATOM 665 C C . VAL A 1 84 ? -11.817 -12.293 13.233 1.00 81.56 84 VAL A C 1
ATOM 667 O O . VAL A 1 84 ? -12.566 -12.738 12.362 1.00 81.56 84 VAL A O 1
ATOM 670 N N . VAL A 1 85 ? -10.884 -11.377 12.982 1.00 89.62 85 VAL A N 1
ATOM 671 C CA . VAL A 1 85 ? -10.671 -10.767 11.668 1.00 89.62 85 VAL A CA 1
ATOM 672 C C . VAL A 1 85 ? -9.257 -11.056 11.208 1.00 89.62 85 VAL A C 1
ATOM 674 O O . VAL A 1 85 ? -8.296 -10.784 11.922 1.00 89.62 85 VAL A O 1
ATOM 677 N N . ALA A 1 86 ? -9.136 -11.581 9.992 1.00 92.94 86 ALA A N 1
ATOM 678 C CA . ALA A 1 86 ? -7.866 -11.687 9.294 1.00 92.94 86 ALA A CA 1
ATOM 679 C C . ALA A 1 86 ? -7.724 -10.502 8.332 1.00 92.94 86 ALA A C 1
ATOM 681 O O . ALA A 1 86 ? -8.587 -10.281 7.481 1.00 92.94 86 ALA A O 1
ATOM 682 N N . ILE A 1 87 ? -6.631 -9.752 8.465 1.00 95.94 87 ILE A N 1
ATOM 683 C CA . ILE A 1 87 ? -6.276 -8.655 7.561 1.00 95.94 87 ILE A CA 1
ATOM 684 C C . ILE A 1 87 ? -5.184 -9.148 6.618 1.00 95.94 87 ILE A C 1
ATOM 686 O O . ILE A 1 87 ? -4.177 -9.702 7.053 1.00 95.94 87 ILE A O 1
ATOM 690 N N . MET A 1 88 ? -5.388 -8.959 5.316 1.00 97.06 88 MET A N 1
ATOM 691 C CA . MET A 1 88 ? -4.392 -9.323 4.314 1.00 97.06 88 MET A CA 1
ATOM 692 C C . MET A 1 88 ? -3.355 -8.209 4.197 1.00 97.06 88 MET A C 1
ATOM 694 O O . MET A 1 88 ? -3.668 -7.131 3.694 1.00 97.06 88 MET A O 1
ATOM 698 N N . ALA A 1 89 ? -2.125 -8.488 4.626 1.00 97.06 89 ALA A N 1
ATOM 699 C CA . ALA A 1 89 ? -0.994 -7.611 4.360 1.00 97.06 89 ALA A CA 1
ATOM 700 C C . ALA A 1 89 ? -0.512 -7.823 2.917 1.00 97.06 89 ALA A C 1
ATOM 702 O O . ALA A 1 89 ? 0.151 -8.814 2.610 1.00 97.06 89 ALA A O 1
ATOM 703 N N . THR A 1 90 ? -0.926 -6.947 2.000 1.00 96.38 90 THR A N 1
ATOM 704 C CA . THR A 1 90 ? -0.772 -7.187 0.554 1.00 96.38 90 THR A CA 1
ATOM 705 C C . THR A 1 90 ? 0.589 -6.782 -0.002 1.00 96.38 90 THR A C 1
ATOM 707 O O . THR A 1 90 ? 0.946 -7.203 -1.104 1.00 96.38 90 THR A O 1
ATOM 710 N N . ALA A 1 91 ? 1.357 -5.970 0.724 1.00 97.19 91 ALA A N 1
ATOM 711 C CA . ALA A 1 91 ? 2.699 -5.580 0.325 1.00 97.19 91 ALA A CA 1
ATOM 712 C C . ALA A 1 91 ? 3.600 -5.291 1.535 1.00 97.19 91 ALA A C 1
ATOM 714 O O . ALA A 1 91 ? 3.138 -5.134 2.659 1.00 97.19 91 ALA A O 1
ATOM 715 N N . SER A 1 92 ? 4.910 -5.234 1.284 1.00 96.94 92 SER A N 1
ATOM 716 C CA . SER A 1 92 ? 5.898 -4.799 2.275 1.00 96.94 92 SER A CA 1
ATOM 717 C C . SER A 1 92 ? 6.022 -3.268 2.265 1.00 96.94 92 SER A C 1
ATOM 719 O O . SER A 1 92 ? 6.035 -2.697 1.165 1.00 96.94 92 SER A O 1
ATOM 721 N N . PRO A 1 93 ? 6.193 -2.602 3.427 1.00 97.50 93 PRO A N 1
ATOM 722 C CA . PRO A 1 93 ? 6.410 -1.154 3.498 1.00 97.50 93 PRO A CA 1
ATOM 723 C C . PRO A 1 93 ? 7.627 -0.669 2.702 1.00 97.50 93 PRO A C 1
ATOM 725 O O . PRO A 1 93 ? 7.606 0.451 2.200 1.00 97.50 93 PRO A O 1
ATOM 728 N N . CYS A 1 94 ? 8.650 -1.513 2.502 1.00 97.06 94 CYS A N 1
ATOM 729 C CA . CYS A 1 94 ? 9.844 -1.167 1.719 1.00 97.06 94 CYS A CA 1
ATOM 730 C C . CYS A 1 94 ? 9.554 -0.747 0.269 1.00 97.06 94 CYS A C 1
ATOM 732 O O . CYS A 1 94 ? 10.392 -0.115 -0.362 1.00 97.06 94 CYS A O 1
ATOM 734 N N . LYS A 1 95 ? 8.369 -1.073 -0.265 1.00 96.88 95 LYS A N 1
ATOM 735 C CA . LYS A 1 95 ? 7.936 -0.653 -1.605 1.00 96.88 95 LYS A CA 1
ATOM 736 C C . LYS A 1 95 ? 7.357 0.769 -1.648 1.00 96.88 95 LYS A C 1
ATOM 738 O O . LYS A 1 95 ? 7.025 1.235 -2.733 1.00 96.88 95 LYS A O 1
ATOM 743 N N . PHE A 1 96 ? 7.180 1.425 -0.499 1.00 97.75 96 PHE A N 1
ATOM 744 C CA . PHE A 1 96 ? 6.417 2.672 -0.366 1.00 97.75 96 PHE A CA 1
ATOM 745 C C . PHE A 1 96 ? 7.088 3.678 0.580 1.00 97.75 96 PHE A C 1
ATOM 747 O O . PHE A 1 96 ? 6.418 4.253 1.439 1.00 97.75 96 PHE A O 1
ATOM 754 N N . GLU A 1 97 ? 8.396 3.907 0.420 1.00 97.56 97 GLU A N 1
ATOM 755 C CA . GLU A 1 97 ? 9.177 4.849 1.243 1.00 97.56 97 GLU A CA 1
ATOM 756 C C . GLU A 1 97 ? 8.488 6.206 1.414 1.00 97.56 97 GLU A C 1
ATOM 758 O O . GLU A 1 97 ? 8.325 6.676 2.540 1.00 97.56 97 GLU A O 1
ATOM 763 N N . GLU A 1 98 ? 8.028 6.819 0.321 1.00 98.12 98 GLU A N 1
ATOM 764 C CA . GLU A 1 98 ? 7.389 8.137 0.363 1.00 98.12 98 GLU A CA 1
ATOM 765 C C . GLU A 1 98 ? 6.148 8.140 1.262 1.00 98.12 98 GLU A C 1
ATOM 767 O O . GLU A 1 98 ? 6.002 8.996 2.132 1.00 98.12 98 GLU A O 1
ATOM 772 N N . THR A 1 99 ? 5.258 7.158 1.098 1.00 97.88 99 THR A N 1
ATOM 773 C CA . THR A 1 99 ? 4.019 7.086 1.882 1.00 97.88 99 THR A CA 1
ATOM 774 C C . THR A 1 99 ? 4.293 6.768 3.347 1.00 97.88 99 THR A C 1
ATOM 776 O O . THR A 1 99 ? 3.683 7.371 4.231 1.00 97.88 99 THR A O 1
ATOM 779 N N . VAL A 1 100 ? 5.239 5.865 3.620 1.00 97.75 100 VAL A N 1
ATOM 780 C CA . VAL A 1 100 ? 5.669 5.551 4.989 1.00 97.75 100 VAL A CA 1
ATOM 781 C C . VAL A 1 100 ? 6.279 6.787 5.650 1.00 97.75 100 VAL A C 1
ATOM 783 O O . VAL A 1 100 ? 5.925 7.100 6.784 1.00 97.75 100 VAL A O 1
ATOM 786 N N . THR A 1 101 ? 7.103 7.544 4.928 1.00 98.25 101 THR A N 1
ATOM 787 C CA . THR A 1 101 ? 7.713 8.789 5.412 1.00 98.25 101 THR A CA 1
ATOM 788 C C . THR A 1 101 ? 6.667 9.873 5.674 1.00 98.25 101 THR A C 1
ATOM 790 O O . THR A 1 101 ? 6.738 10.558 6.692 1.00 98.25 101 THR A O 1
ATOM 793 N N . VAL A 1 102 ? 5.656 10.020 4.811 1.00 98.19 102 VAL A N 1
ATOM 794 C CA . VAL A 1 102 ? 4.540 10.962 5.028 1.00 98.19 102 VAL A CA 1
ATOM 795 C C . VAL A 1 102 ? 3.746 10.603 6.286 1.00 98.19 102 VAL A C 1
ATOM 797 O O . VAL A 1 102 ? 3.389 11.488 7.065 1.00 98.19 102 VAL A O 1
ATOM 800 N N . ALA A 1 103 ? 3.471 9.316 6.505 1.00 98.06 103 ALA A N 1
ATOM 801 C CA . ALA A 1 103 ? 2.675 8.873 7.642 1.00 98.06 103 ALA A CA 1
ATOM 802 C C . ALA A 1 103 ? 3.462 8.886 8.962 1.00 98.06 103 ALA A C 1
ATOM 804 O O . ALA A 1 103 ? 2.938 9.337 9.978 1.00 98.06 103 ALA A O 1
ATOM 805 N N . LEU A 1 104 ? 4.698 8.387 8.971 1.00 97.62 104 LEU A N 1
ATOM 806 C CA . LEU A 1 104 ? 5.467 8.113 10.191 1.00 97.62 104 LEU A CA 1
ATOM 807 C C . LEU A 1 104 ? 6.615 9.103 10.439 1.00 97.62 104 LEU A C 1
ATOM 809 O O . LEU A 1 104 ? 7.230 9.057 11.505 1.00 97.62 104 LEU A O 1
ATOM 813 N N . GLY A 1 105 ? 6.886 9.999 9.487 1.00 98.19 105 GLY A N 1
ATOM 814 C CA . GLY A 1 105 ? 8.054 10.876 9.482 1.00 98.19 105 GLY A CA 1
ATOM 815 C C . GLY A 1 105 ? 9.321 10.172 8.989 1.00 98.19 105 GLY A C 1
ATOM 816 O O . GLY A 1 105 ? 9.364 8.946 8.872 1.00 98.19 105 GLY A O 1
ATOM 817 N N . LYS A 1 106 ? 10.375 10.960 8.732 1.00 98.25 106 LYS A N 1
ATOM 818 C CA . LYS A 1 106 ? 11.694 10.441 8.331 1.00 98.25 106 LYS A CA 1
ATOM 819 C C . LYS A 1 106 ? 12.264 9.486 9.381 1.00 98.25 106 LYS A C 1
ATOM 821 O O . LYS A 1 106 ? 12.680 8.393 9.027 1.00 98.25 106 LYS A O 1
ATOM 826 N N . ASP A 1 107 ? 12.161 9.849 10.658 1.00 97.88 107 ASP A N 1
ATOM 827 C CA . ASP A 1 107 ? 12.597 9.002 11.774 1.00 97.88 107 ASP A CA 1
ATOM 828 C C . ASP A 1 107 ? 11.852 7.657 11.802 1.00 97.88 107 ASP A C 1
ATOM 830 O O . ASP A 1 107 ? 12.435 6.622 12.106 1.00 97.88 107 ASP A O 1
ATOM 834 N N . GLY A 1 108 ? 10.559 7.651 11.458 1.00 97.19 108 GLY A N 1
ATOM 835 C CA . GLY A 1 108 ? 9.767 6.425 11.381 1.00 97.19 108 GLY A CA 1
ATOM 836 C C . GLY A 1 108 ? 10.167 5.520 10.214 1.00 97.19 108 GLY A C 1
ATOM 837 O O . GLY A 1 108 ? 10.121 4.299 10.352 1.00 97.19 108 GLY A O 1
ATOM 838 N N . TRP A 1 109 ? 10.566 6.105 9.082 1.00 98.00 109 TRP A N 1
ATOM 839 C CA . TRP A 1 109 ? 11.153 5.352 7.975 1.00 98.00 109 TRP A CA 1
ATOM 840 C C . TRP A 1 109 ? 12.527 4.790 8.336 1.00 98.00 109 TRP A C 1
ATOM 842 O O . TRP A 1 109 ? 12.775 3.616 8.081 1.00 98.00 109 TRP A O 1
ATOM 852 N N . ASP A 1 110 ? 13.382 5.586 8.973 1.00 98.12 110 ASP A N 1
ATOM 853 C CA . ASP A 1 110 ? 14.725 5.156 9.370 1.00 98.12 110 ASP A CA 1
ATOM 854 C C . ASP A 1 110 ? 14.661 4.000 10.374 1.00 98.12 110 ASP A C 1
ATOM 856 O O . ASP A 1 110 ? 15.344 2.993 10.202 1.00 98.12 110 ASP A O 1
ATOM 860 N N . ASP A 1 111 ? 13.742 4.067 11.341 1.00 97.50 111 ASP A N 1
ATOM 861 C CA . ASP A 1 111 ? 13.483 2.969 12.277 1.00 97.50 111 ASP A CA 1
ATOM 862 C C . ASP A 1 111 ? 13.056 1.674 11.561 1.00 97.50 111 ASP A C 1
ATOM 864 O O . ASP A 1 111 ? 13.552 0.585 11.867 1.00 97.50 111 ASP A O 1
ATOM 868 N N . TYR A 1 112 ? 12.167 1.783 10.565 1.00 97.62 112 TYR A N 1
ATOM 869 C CA . TYR A 1 112 ? 11.781 0.647 9.726 1.00 97.62 112 TYR A CA 1
ATOM 870 C C . TYR A 1 112 ? 12.971 0.109 8.921 1.00 97.62 112 TYR A C 1
ATOM 872 O O . TYR A 1 112 ? 13.187 -1.106 8.894 1.00 97.62 112 TYR A O 1
ATOM 880 N N . PHE A 1 113 ? 13.743 0.998 8.289 1.00 97.50 113 PHE A N 1
ATOM 881 C CA . PHE A 1 113 ? 14.907 0.660 7.473 1.00 97.50 113 PHE A CA 1
ATOM 882 C C . PHE A 1 113 ? 15.946 -0.137 8.271 1.00 97.50 113 PHE A C 1
ATOM 884 O O . PHE A 1 113 ? 16.450 -1.170 7.821 1.00 97.50 113 PHE A O 1
ATOM 891 N N . GLU A 1 114 ? 16.223 0.307 9.493 1.00 96.75 114 GLU A N 1
ATOM 892 C CA . GLU A 1 114 ? 17.186 -0.335 10.380 1.00 96.75 114 GLU A CA 1
ATOM 893 C C . GLU A 1 114 ? 16.683 -1.680 10.915 1.00 96.75 114 GLU A C 1
ATOM 895 O O . GLU A 1 114 ? 17.436 -2.654 10.920 1.00 96.75 114 GLU A O 1
ATOM 900 N N . LYS A 1 115 ? 15.420 -1.759 11.356 1.00 94.81 115 LYS A N 1
ATOM 901 C CA . LYS A 1 115 ? 14.932 -2.902 12.150 1.00 94.81 115 LYS A CA 1
ATOM 902 C C . LYS A 1 115 ? 14.172 -3.965 11.367 1.00 94.81 115 LYS A C 1
ATOM 904 O O . LYS A 1 115 ? 14.127 -5.111 11.804 1.00 94.81 115 LYS A O 1
ATOM 909 N N . SER A 1 116 ? 13.483 -3.581 10.296 1.00 96.00 116 SER A N 1
ATOM 910 C CA . SER A 1 116 ? 12.442 -4.412 9.665 1.00 96.00 116 SER A CA 1
ATOM 911 C C . SER A 1 116 ? 12.528 -4.482 8.140 1.00 96.00 116 SER A C 1
ATOM 913 O O . SER A 1 116 ? 11.798 -5.260 7.520 1.00 96.00 116 SER A O 1
ATOM 915 N N . PHE A 1 117 ? 13.383 -3.678 7.513 1.00 97.06 117 PHE A N 1
ATOM 916 C CA . PHE A 1 117 ? 13.545 -3.688 6.066 1.00 97.06 117 PHE A CA 1
ATOM 917 C C . PHE A 1 117 ? 14.240 -4.979 5.615 1.00 97.06 117 PHE A C 1
ATOM 919 O O . PHE A 1 117 ? 15.286 -5.323 6.168 1.00 97.06 117 PHE A O 1
ATOM 926 N N . PRO A 1 118 ? 13.694 -5.704 4.620 1.00 96.12 118 PRO A N 1
ATOM 927 C CA . PRO A 1 118 ? 14.252 -6.987 4.206 1.00 96.12 118 PRO A CA 1
ATOM 928 C C . PRO A 1 118 ? 15.694 -6.866 3.698 1.00 96.12 118 PRO A C 1
ATOM 930 O O . PRO A 1 118 ? 15.961 -6.081 2.793 1.00 96.12 118 PRO A O 1
ATOM 933 N N . GLU A 1 119 ? 16.610 -7.681 4.226 1.00 94.19 119 GLU A N 1
ATOM 934 C CA . GLU A 1 119 ? 18.035 -7.640 3.849 1.00 94.19 119 GLU A CA 1
ATOM 935 C C . GLU A 1 119 ? 18.249 -7.851 2.345 1.00 94.19 119 GLU A C 1
ATOM 937 O O . GLU A 1 119 ? 18.936 -7.071 1.697 1.00 94.19 119 GLU A O 1
ATOM 942 N N . ASN A 1 120 ? 17.535 -8.804 1.742 1.00 92.31 120 ASN A N 1
ATOM 943 C CA . ASN A 1 120 ? 17.592 -9.036 0.297 1.00 92.31 120 ASN A CA 1
ATOM 944 C C . ASN A 1 120 ? 17.115 -7.836 -0.540 1.00 92.31 120 ASN A C 1
ATOM 946 O O . ASN A 1 120 ? 17.455 -7.732 -1.714 1.00 92.31 120 ASN A O 1
ATOM 950 N N . ALA A 1 121 ? 16.283 -6.960 0.026 1.00 93.50 121 ALA A N 1
ATOM 951 C CA . ALA A 1 121 ? 15.893 -5.721 -0.627 1.00 93.50 121 ALA A CA 1
ATOM 952 C C . ALA A 1 121 ? 16.964 -4.635 -0.455 1.00 93.50 121 ALA A C 1
ATOM 954 O O . ALA A 1 121 ? 17.097 -3.815 -1.355 1.00 93.50 121 ALA A O 1
ATOM 955 N N . LYS A 1 122 ? 17.739 -4.638 0.641 1.00 93.25 122 LYS A N 1
ATOM 956 C 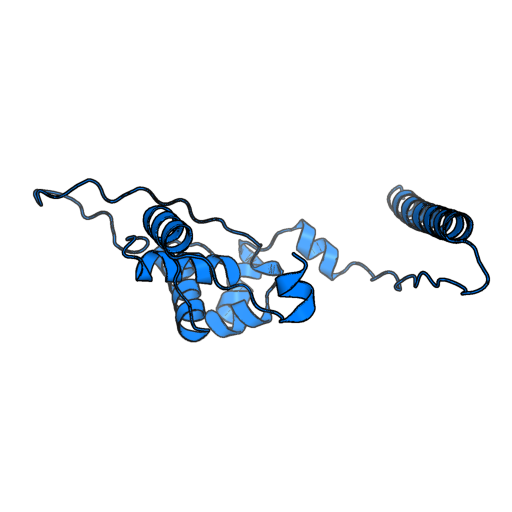CA . LYS A 1 122 ? 18.890 -3.734 0.815 1.00 93.25 122 LYS A CA 1
ATOM 957 C C . LYS A 1 122 ? 19.979 -4.055 -0.201 1.00 93.25 122 LYS A C 1
ATOM 959 O O . LYS A 1 122 ? 20.432 -3.149 -0.886 1.00 93.25 122 LYS A O 1
ATOM 964 N N . ASP A 1 123 ? 20.286 -5.339 -0.383 1.00 92.25 123 ASP A N 1
ATOM 965 C CA . ASP A 1 123 ? 21.252 -5.806 -1.389 1.00 92.25 123 ASP A CA 1
ATOM 966 C C . ASP A 1 123 ? 20.897 -5.316 -2.808 1.00 92.25 123 ASP A C 1
ATOM 968 O O . ASP A 1 123 ? 21.766 -5.023 -3.630 1.00 92.25 123 ASP A O 1
ATOM 972 N N . LEU A 1 124 ? 19.596 -5.201 -3.103 1.00 91.12 124 LEU A N 1
ATOM 973 C CA . LEU A 1 124 ? 19.108 -4.716 -4.393 1.00 91.12 124 LEU A CA 1
ATOM 974 C C . LEU A 1 124 ? 19.284 -3.207 -4.592 1.00 91.12 124 LEU A C 1
ATOM 976 O O . LEU A 1 124 ? 19.360 -2.788 -5.743 1.00 91.12 124 LEU A O 1
ATOM 980 N N . LEU A 1 125 ? 19.344 -2.397 -3.528 1.00 90.19 125 LEU A N 1
ATOM 981 C CA . LEU A 1 125 ? 19.474 -0.937 -3.649 1.00 90.19 125 LEU A CA 1
ATOM 982 C C . LEU A 1 125 ? 20.810 -0.525 -4.275 1.00 90.19 125 LEU A C 1
ATOM 984 O O . LEU A 1 125 ? 20.861 0.456 -5.012 1.00 90.19 125 LEU A O 1
ATOM 988 N N . ASP A 1 126 ? 21.859 -1.306 -4.020 1.00 88.50 126 ASP A N 1
ATOM 989 C CA . ASP A 1 126 ? 23.207 -1.067 -4.542 1.00 88.50 126 ASP A CA 1
ATOM 990 C C . ASP A 1 126 ? 23.489 -1.839 -5.842 1.00 88.50 126 ASP A C 1
ATOM 992 O O . ASP A 1 126 ? 24.575 -1.740 -6.417 1.00 88.50 126 ASP A O 1
ATOM 996 N N . THR A 1 127 ? 22.524 -2.627 -6.324 1.00 90.56 127 THR A N 1
ATOM 997 C CA . THR A 1 127 ? 22.688 -3.403 -7.554 1.00 90.56 127 THR A CA 1
ATOM 998 C C . THR A 1 127 ? 22.528 -2.495 -8.774 1.00 90.56 127 THR A C 1
ATOM 1000 O O . THR A 1 127 ? 21.525 -1.799 -8.914 1.00 90.56 127 THR A O 1
ATOM 1003 N N . GLU A 1 128 ? 23.493 -2.538 -9.698 1.00 90.31 128 GLU A N 1
ATOM 1004 C CA . GLU A 1 128 ? 23.410 -1.793 -10.958 1.00 90.31 128 GLU A CA 1
ATOM 1005 C C . GLU A 1 128 ? 22.170 -2.216 -11.764 1.00 90.31 128 GLU A C 1
ATOM 1007 O O . GLU A 1 128 ? 21.965 -3.397 -12.071 1.00 90.31 128 GLU A O 1
ATOM 1012 N N . GLU A 1 129 ? 21.325 -1.241 -12.111 1.00 88.31 129 GLU A N 1
ATOM 1013 C CA . GLU A 1 129 ? 20.130 -1.497 -12.905 1.00 88.31 129 GLU A CA 1
ATOM 1014 C C . GLU A 1 129 ? 20.519 -1.872 -14.339 1.00 88.31 129 GLU A C 1
ATOM 1016 O O . GLU A 1 129 ? 21.240 -1.155 -15.035 1.00 88.31 129 GLU A O 1
ATOM 1021 N N . MET A 1 130 ? 19.993 -3.000 -14.817 1.00 84.81 130 MET A N 1
ATOM 1022 C CA . MET A 1 130 ? 20.138 -3.361 -16.220 1.00 84.81 130 MET A CA 1
ATOM 1023 C C . MET A 1 130 ? 19.234 -2.481 -17.089 1.00 84.81 130 MET A C 1
ATOM 1025 O O . MET A 1 130 ? 18.042 -2.361 -16.793 1.00 84.81 130 MET A O 1
ATOM 1029 N N . PRO A 1 131 ? 19.734 -1.946 -18.216 1.00 86.69 131 PRO A N 1
ATOM 1030 C CA . PRO A 1 131 ? 18.917 -1.132 -19.100 1.00 86.69 131 PRO A CA 1
ATOM 1031 C C . PRO A 1 131 ? 17.702 -1.925 -19.618 1.00 86.69 131 PRO A C 1
ATOM 1033 O O . PRO A 1 131 ? 17.822 -3.111 -19.957 1.00 86.69 131 PRO A O 1
ATOM 1036 N N . PRO A 1 132 ? 16.521 -1.288 -19.718 1.00 88.44 132 PRO A N 1
ATOM 1037 C CA . PRO A 1 132 ? 15.312 -1.966 -20.155 1.00 88.44 132 PRO A CA 1
ATOM 1038 C C . PRO A 1 132 ? 15.440 -2.424 -21.610 1.00 88.44 132 PRO A C 1
ATOM 1040 O O . PRO A 1 132 ? 15.845 -1.669 -22.495 1.00 88.44 132 PRO A O 1
ATOM 1043 N N . THR A 1 133 ? 15.028 -3.664 -21.879 1.00 88.94 133 THR A N 1
ATOM 1044 C CA . THR A 1 133 ? 14.921 -4.179 -23.249 1.00 88.94 133 THR A CA 1
ATOM 1045 C C . THR A 1 133 ? 13.514 -3.938 -23.778 1.00 88.94 133 THR A C 1
ATOM 1047 O O . THR A 1 133 ? 12.535 -4.457 -23.242 1.00 88.94 133 THR A O 1
ATOM 1050 N N . LEU A 1 134 ? 13.404 -3.154 -24.849 1.00 89.75 134 LEU A N 1
ATOM 1051 C CA . LEU A 1 134 ? 12.129 -2.872 -25.498 1.00 89.75 134 LEU A CA 1
ATOM 1052 C C . LEU A 1 134 ? 11.840 -3.900 -26.598 1.00 89.75 134 LEU A C 1
ATOM 1054 O O . LEU A 1 134 ? 12.475 -3.893 -27.653 1.00 89.75 134 LEU A O 1
ATOM 1058 N N . TYR A 1 135 ? 10.817 -4.722 -26.386 1.00 91.06 135 TYR A N 1
ATOM 1059 C CA . TYR A 1 135 ? 10.267 -5.596 -27.417 1.00 91.06 135 TYR A CA 1
ATOM 1060 C C . TYR A 1 135 ? 9.392 -4.785 -28.373 1.00 91.06 135 TYR A C 1
ATOM 1062 O O . TYR A 1 135 ? 8.350 -4.256 -27.986 1.00 91.06 135 TYR A O 1
ATOM 1070 N N . ARG A 1 136 ? 9.821 -4.659 -29.631 1.00 91.69 136 ARG A N 1
ATOM 1071 C CA . ARG A 1 136 ? 9.030 -4.013 -30.685 1.00 91.69 136 ARG A CA 1
ATOM 1072 C C . ARG A 1 136 ? 8.359 -5.070 -31.549 1.00 91.69 136 ARG A C 1
ATOM 1074 O O . ARG A 1 136 ? 8.976 -6.081 -31.881 1.00 91.69 136 ARG A O 1
ATOM 1081 N N . TRP A 1 137 ? 7.105 -4.814 -31.910 1.00 93.88 137 TRP A N 1
ATOM 1082 C CA . TRP A 1 137 ? 6.414 -5.557 -32.957 1.00 93.88 137 TRP A CA 1
ATOM 1083 C C . TRP A 1 137 ? 6.536 -4.764 -34.255 1.00 93.88 137 TRP A C 1
ATOM 1085 O O . TRP A 1 137 ? 5.982 -3.668 -34.368 1.00 93.88 137 TRP A O 1
ATOM 1095 N N . ASP A 1 138 ? 7.281 -5.305 -35.214 1.00 89.69 138 ASP A N 1
ATOM 1096 C CA . ASP A 1 138 ? 7.239 -4.814 -36.584 1.00 89.69 138 ASP A CA 1
ATOM 1097 C C . ASP A 1 138 ? 5.907 -5.212 -37.235 1.00 89.69 138 ASP A C 1
ATOM 1099 O O . ASP A 1 138 ? 5.540 -6.388 -37.253 1.00 89.69 138 ASP A O 1
ATOM 1103 N N . LYS A 1 139 ? 5.176 -4.227 -37.762 1.00 90.12 139 LYS A N 1
ATOM 1104 C CA . LYS A 1 139 ? 3.838 -4.424 -38.338 1.00 90.12 139 LYS A CA 1
ATOM 1105 C C . LYS A 1 139 ? 3.844 -5.378 -39.533 1.00 90.12 139 LYS A C 1
ATOM 1107 O O . LYS A 1 139 ? 2.794 -5.938 -39.840 1.00 90.12 139 LYS A O 1
ATOM 1112 N N . ASP A 1 140 ? 5.001 -5.574 -40.158 1.00 94.50 140 ASP A N 1
ATOM 1113 C CA . ASP A 1 140 ? 5.171 -6.464 -41.305 1.00 94.50 140 ASP A CA 1
ATOM 1114 C C . ASP A 1 140 ? 5.476 -7.919 -40.902 1.00 94.50 140 ASP A C 1
ATOM 1116 O O . ASP A 1 140 ? 5.565 -8.799 -41.758 1.00 94.50 140 ASP A O 1
ATOM 1120 N N . MET A 1 141 ? 5.604 -8.207 -39.602 1.00 93.44 141 MET A N 1
ATOM 1121 C CA . MET A 1 141 ? 5.838 -9.557 -39.096 1.00 93.44 141 MET A CA 1
ATOM 1122 C C . MET A 1 141 ? 4.559 -10.205 -38.556 1.00 93.44 141 MET A C 1
ATOM 1124 O O . MET A 1 141 ? 3.783 -9.595 -37.811 1.00 93.44 141 MET A O 1
ATOM 1128 N N . ALA A 1 142 ? 4.382 -11.491 -38.864 1.00 95.12 142 ALA A N 1
ATOM 1129 C CA . ALA A 1 142 ? 3.350 -12.316 -38.251 1.00 95.12 142 ALA A CA 1
ATOM 1130 C C . ALA A 1 142 ? 3.592 -12.468 -36.738 1.00 95.12 142 ALA A C 1
ATOM 1132 O O . ALA A 1 142 ? 4.735 -12.512 -36.278 1.00 95.12 142 ALA A O 1
ATOM 1133 N N . LEU A 1 143 ? 2.506 -12.587 -35.967 1.00 93.19 143 LEU A N 1
ATOM 1134 C CA . LEU A 1 143 ? 2.558 -12.698 -34.505 1.00 93.19 143 LEU A CA 1
ATOM 1135 C C . LEU A 1 143 ? 3.482 -13.836 -34.038 1.00 93.19 143 LEU A C 1
ATOM 1137 O O . LEU A 1 143 ? 4.302 -13.626 -33.147 1.00 93.19 143 LEU A O 1
ATOM 1141 N N . ASP A 1 144 ? 3.385 -15.005 -34.671 1.00 96.25 144 ASP A N 1
ATOM 1142 C CA . ASP A 1 144 ? 4.167 -16.192 -34.306 1.00 96.25 144 ASP A CA 1
ATOM 1143 C C . ASP A 1 144 ? 5.678 -15.970 -34.464 1.00 96.25 144 ASP A C 1
ATOM 1145 O O . ASP A 1 144 ? 6.473 -16.461 -33.663 1.00 96.25 144 ASP A O 1
ATOM 1149 N N . ASP A 1 145 ? 6.097 -15.217 -35.482 1.00 94.88 145 ASP A N 1
ATOM 1150 C CA . ASP A 1 145 ? 7.514 -14.945 -35.728 1.00 94.88 145 ASP A CA 1
ATOM 1151 C C . ASP A 1 145 ? 8.058 -13.903 -34.749 1.00 94.88 145 ASP A C 1
ATOM 1153 O O . ASP A 1 145 ? 9.170 -14.037 -34.237 1.00 94.88 145 ASP A O 1
ATOM 1157 N N . VAL A 1 146 ? 7.242 -12.907 -34.407 1.00 95.00 146 VAL A N 1
ATOM 1158 C CA . VAL A 1 146 ? 7.572 -11.880 -33.409 1.00 95.00 146 VAL A CA 1
ATOM 1159 C C . VAL A 1 146 ? 7.709 -12.494 -32.021 1.00 95.00 146 VAL A C 1
ATOM 1161 O O . VAL A 1 146 ? 8.670 -12.201 -31.311 1.00 95.00 146 VAL A O 1
ATOM 1164 N N . GLN A 1 147 ? 6.801 -13.400 -31.652 1.00 94.50 147 GLN A N 1
ATOM 1165 C CA . GLN A 1 147 ? 6.857 -14.111 -30.376 1.00 94.50 147 GLN A CA 1
ATOM 1166 C C . GLN A 1 147 ? 8.133 -14.949 -30.235 1.00 94.50 147 GLN A C 1
ATOM 1168 O O . GLN A 1 147 ? 8.746 -14.920 -29.169 1.00 94.50 147 GLN A O 1
ATOM 1173 N N . LYS A 1 148 ? 8.591 -15.626 -31.300 1.00 95.12 148 LYS A N 1
ATOM 1174 C CA . LYS A 1 148 ? 9.865 -16.374 -31.285 1.00 95.12 148 LYS A CA 1
ATOM 1175 C C . LYS A 1 148 ? 11.071 -15.465 -31.052 1.00 95.12 148 LYS A C 1
ATOM 1177 O O . LYS A 1 148 ? 11.962 -15.820 -30.283 1.00 95.12 148 LYS A O 1
ATOM 1182 N N . VAL A 1 149 ? 11.106 -14.295 -31.696 1.00 92.88 149 VAL A N 1
ATOM 1183 C CA . VAL A 1 149 ? 12.185 -13.311 -31.498 1.00 92.88 149 VAL A CA 1
ATOM 1184 C C . VAL A 1 149 ? 12.184 -12.803 -30.054 1.00 92.88 149 VAL A C 1
ATOM 1186 O O . VAL A 1 149 ? 13.232 -12.771 -29.407 1.00 92.88 149 VAL A O 1
ATOM 1189 N N . TRP A 1 150 ? 11.011 -12.455 -29.519 1.00 94.38 150 TRP A N 1
ATOM 1190 C CA . TRP A 1 150 ? 10.873 -11.997 -28.135 1.00 94.38 150 TRP A CA 1
ATOM 1191 C C . TRP A 1 150 ? 11.260 -13.075 -27.120 1.00 94.38 150 TRP A C 1
ATOM 1193 O O . TRP A 1 150 ? 11.954 -12.778 -26.145 1.00 94.38 150 TRP A O 1
ATOM 1203 N N . GLU A 1 151 ? 10.867 -14.328 -27.358 1.00 95.00 151 GLU A N 1
ATOM 1204 C CA . GLU A 1 151 ? 11.265 -15.465 -26.531 1.00 95.00 151 GLU A CA 1
ATOM 1205 C C . GLU A 1 151 ? 12.787 -15.654 -26.544 1.00 95.00 151 GLU A C 1
ATOM 1207 O O . GLU A 1 151 ? 13.398 -15.792 -25.483 1.00 95.00 151 GLU A O 1
ATOM 1212 N N . HIS A 1 152 ? 13.415 -15.619 -27.724 1.00 93.19 152 HIS A N 1
ATOM 1213 C CA . HIS A 1 152 ? 14.864 -15.759 -27.856 1.00 93.19 152 HIS A CA 1
ATOM 1214 C C . HIS A 1 152 ? 15.613 -14.678 -27.064 1.00 93.19 152 HIS A C 1
ATOM 1216 O O . HIS A 1 152 ? 16.449 -15.006 -26.224 1.00 93.19 152 HIS A O 1
ATOM 1222 N N . HIS A 1 153 ? 15.253 -13.407 -27.249 1.00 90.69 153 HIS A N 1
ATOM 1223 C CA . HIS A 1 153 ? 15.846 -12.292 -26.503 1.00 90.69 153 HIS A CA 1
ATOM 1224 C C . HIS A 1 153 ? 15.626 -12.422 -24.987 1.00 90.69 153 HIS A C 1
ATOM 1226 O O . HIS A 1 153 ? 16.554 -12.206 -24.210 1.00 90.69 153 HIS A O 1
ATOM 1232 N N . SER A 1 154 ? 14.431 -12.844 -24.556 1.00 90.75 154 SER A N 1
ATOM 1233 C CA . SER A 1 154 ? 14.133 -13.065 -23.135 1.00 90.75 154 SER A CA 1
ATOM 1234 C C . SER A 1 154 ? 15.045 -14.133 -22.529 1.00 90.75 154 SER A C 1
ATOM 1236 O O . SER A 1 154 ? 15.549 -13.968 -21.418 1.00 90.75 154 SER A O 1
ATOM 1238 N N . ARG A 1 155 ? 15.295 -15.226 -23.261 1.00 91.56 155 ARG A N 1
ATOM 1239 C CA . ARG A 1 155 ? 16.185 -16.308 -22.816 1.00 91.56 155 ARG A CA 1
ATOM 1240 C C . ARG A 1 155 ? 17.638 -15.856 -22.713 1.00 91.56 155 ARG A C 1
ATOM 1242 O O . ARG A 1 155 ? 18.300 -16.252 -21.759 1.00 91.56 155 ARG A O 1
ATOM 1249 N N . GLU A 1 156 ? 18.118 -15.027 -23.635 1.00 89.31 156 GLU A N 1
ATOM 1250 C CA . GLU A 1 156 ? 19.483 -14.490 -23.572 1.00 89.31 156 GLU A CA 1
ATOM 1251 C C . GLU A 1 156 ? 19.675 -13.562 -22.362 1.00 89.31 156 GLU A C 1
ATOM 1253 O O . GLU A 1 156 ? 20.665 -13.693 -21.642 1.00 89.31 156 GLU A O 1
ATOM 1258 N N . ILE A 1 157 ? 18.692 -12.708 -22.051 1.00 86.56 157 ILE A N 1
ATOM 1259 C CA . ILE A 1 157 ? 18.708 -11.868 -20.838 1.00 86.56 157 ILE A CA 1
ATOM 1260 C C . ILE A 1 157 ? 18.791 -12.734 -19.574 1.00 86.56 157 ILE A C 1
ATOM 1262 O O . ILE A 1 157 ? 19.589 -12.457 -18.678 1.00 86.56 157 ILE A O 1
ATOM 1266 N N . ILE A 1 158 ? 17.981 -13.796 -19.506 1.00 85.81 158 ILE A N 1
ATOM 1267 C CA . ILE A 1 158 ? 17.979 -14.727 -18.373 1.00 85.81 158 ILE A CA 1
ATOM 1268 C C . ILE A 1 158 ? 19.337 -15.431 -18.248 1.00 85.81 158 ILE A C 1
ATOM 1270 O O . ILE A 1 158 ? 19.887 -15.478 -17.153 1.00 85.81 158 ILE A O 1
ATOM 1274 N N . ARG A 1 159 ? 19.900 -15.942 -19.351 1.00 86.62 159 ARG A N 1
ATOM 1275 C CA . ARG A 1 159 ? 21.218 -16.604 -19.361 1.00 86.62 159 ARG A CA 1
ATOM 1276 C C . ARG A 1 159 ? 22.324 -15.683 -18.860 1.00 86.62 159 ARG A C 1
ATOM 1278 O O . ARG A 1 159 ? 23.046 -16.046 -17.941 1.00 86.62 159 ARG A O 1
ATOM 1285 N N . THR A 1 160 ? 22.369 -14.463 -19.388 1.00 77.81 160 THR A N 1
ATOM 1286 C CA . THR A 1 160 ? 23.388 -13.467 -19.028 1.00 77.81 160 THR A CA 1
ATOM 1287 C C . THR A 1 160 ? 23.350 -13.142 -17.531 1.00 77.81 160 THR A C 1
ATOM 1289 O O . THR A 1 160 ? 24.393 -12.981 -16.905 1.00 77.81 160 THR A O 1
ATOM 1292 N N . LYS A 1 161 ? 22.155 -13.112 -16.920 1.00 66.81 161 LYS A N 1
ATOM 1293 C CA . LYS A 1 161 ? 22.006 -12.918 -15.469 1.00 66.81 161 LYS A CA 1
ATOM 1294 C C . LYS A 1 161 ? 22.576 -14.065 -14.633 1.00 66.81 161 LYS A C 1
ATOM 1296 O O . LYS A 1 161 ? 23.114 -13.801 -13.562 1.00 66.81 161 LYS A O 1
ATOM 1301 N N . PHE A 1 162 ? 22.441 -15.309 -15.086 1.00 59.72 162 PHE A N 1
ATOM 1302 C CA . PHE A 1 162 ? 22.904 -16.469 -14.322 1.00 59.72 162 PHE A CA 1
ATOM 1303 C C . PHE A 1 162 ? 24.405 -16.724 -14.471 1.00 59.72 162 PHE A C 1
ATOM 1305 O O . PHE A 1 162 ? 25.012 -17.209 -13.523 1.00 59.72 162 PHE A O 1
ATOM 1312 N N . ASP A 1 163 ? 25.019 -16.333 -15.589 1.00 57.28 163 ASP A N 1
ATOM 1313 C CA . ASP A 1 163 ? 26.466 -16.490 -15.789 1.00 57.28 163 ASP A CA 1
ATOM 1314 C C . ASP A 1 163 ? 27.296 -15.452 -15.001 1.00 57.28 163 ASP A C 1
ATOM 1316 O O . ASP A 1 163 ? 28.427 -15.736 -14.612 1.00 57.28 163 ASP A O 1
ATOM 1320 N N . CYS A 1 164 ? 26.732 -14.280 -14.678 1.00 52.34 164 CYS A N 1
ATOM 1321 C CA . CYS A 1 164 ? 27.395 -13.263 -13.845 1.00 52.34 164 CYS A CA 1
ATOM 1322 C C . CYS A 1 164 ? 27.364 -13.554 -12.330 1.00 52.34 164 CYS A C 1
ATOM 1324 O O . CYS A 1 164 ? 28.030 -12.852 -11.575 1.00 52.34 164 CYS A O 1
ATOM 1326 N N . GLN A 1 165 ? 26.609 -14.557 -11.864 1.00 51.22 165 GLN A N 1
ATOM 1327 C CA . GLN A 1 165 ? 26.469 -14.885 -10.432 1.00 51.22 165 GLN A CA 1
ATOM 1328 C C . GLN A 1 165 ? 27.300 -16.106 -9.980 1.00 51.22 165 GLN A C 1
ATOM 1330 O O . GLN A 1 165 ? 27.166 -16.541 -8.838 1.00 51.22 165 GLN A O 1
ATOM 1335 N N . VAL A 1 166 ? 28.158 -16.665 -10.848 1.00 46.06 166 VAL A N 1
ATOM 1336 C CA . VAL A 1 166 ? 29.023 -17.836 -10.550 1.00 46.06 166 VAL A CA 1
ATOM 1337 C C . VAL A 1 166 ? 30.517 -17.460 -10.452 1.00 46.06 166 VAL A C 1
ATOM 1339 O O . VAL A 1 166 ? 31.384 -18.326 -10.569 1.00 46.06 166 VAL A O 1
ATOM 1342 N N . GLY A 1 167 ? 30.833 -16.175 -10.264 1.00 39.75 167 GLY A N 1
ATOM 1343 C CA . GLY A 1 167 ? 32.202 -15.649 -10.141 1.00 39.75 167 GLY A CA 1
ATOM 1344 C C . GLY A 1 167 ? 32.587 -15.300 -8.714 1.00 39.75 167 GLY A C 1
ATOM 1345 O O . GLY A 1 167 ? 31.750 -14.669 -8.035 1.00 39.75 167 GLY A O 1
#

Radius of gyration: 24.24 Å; chains: 1; bounding box: 64×29×74 Å

pLDDT: mean 88.88, std 14.17, range [39.75, 98.5]

Sequence (167 aa):
MKTVDSTNKLDLDKTWHEKLRQEFRSARITDEEMCNAMKRARDELSFFADPHTSVALSAAEKLGYRLFQPLGDEEESSIGTAPVVAIMATASPCKFEETVTVALGKDGWDDYFEKSFPENAKDLLDTEEMPPTLYRWDKDMALDDVQKVWEHHSREIIRTKFDCQVG

Secondary structure (DSSP, 8-state):
-HHHHHHS--PPPHHHHHHHHHH-------HHHHHHHHHHHHHHHS----HHHHHHHHHHHHTT--SSS---SS----S-PPPP------S-GGG-HHHHHHHHHHHHHHHHHHHTS-HHHHHHHTSPPPPPP-----TTS-HHHHHHHHHHHHHHHHHHHHHTT--